Protein AF-A0A7V3SQN1-F1 (afdb_monomer_lite)

Foldseek 3Di:
DDDDDAPPDAAEEEEEDQDPDDDCVQQLLQVVLVVLVGHHHYHYDHDDPVCLLVVLVVVLVVNHQKYFYADPCQLVNVSNFPAVCSPDRFGIWGDDPSTIYTDDQQDHCLSVCVVVLHPSSLRSSQVNSCRSRVDGDDSVVSNVSSVVSVPPD

Structure (mmCIF, N/CA/C/O backbone):
data_AF-A0A7V3SQN1-F1
#
_entry.id   AF-A0A7V3SQN1-F1
#
loop_
_atom_site.group_PDB
_atom_site.id
_atom_site.type_symbol
_atom_site.label_atom_id
_atom_site.label_alt_id
_atom_site.label_comp_id
_atom_site.label_asym_id
_atom_site.label_entity_id
_atom_site.label_seq_id
_atom_site.pdbx_PDB_ins_code
_atom_site.Cartn_x
_atom_site.Cartn_y
_atom_site.Cartn_z
_atom_site.occupancy
_atom_site.B_iso_or_equiv
_atom_site.auth_seq_id
_atom_site.auth_comp_id
_atom_site.auth_asym_id
_atom_site.auth_atom_id
_atom_site.pdbx_PDB_model_num
ATOM 1 N N . MET A 1 1 ? -16.865 -27.302 -20.956 1.00 36.81 1 MET A N 1
ATOM 2 C CA . MET A 1 1 ? -16.339 -26.698 -19.712 1.00 36.81 1 MET A CA 1
ATOM 3 C C . MET A 1 1 ? -15.950 -25.263 -20.030 1.00 36.81 1 MET A C 1
ATOM 5 O O . MET A 1 1 ? -14.967 -25.060 -20.727 1.00 36.81 1 MET A O 1
ATOM 9 N N . ALA A 1 2 ? -16.777 -24.285 -19.655 1.00 32.91 2 ALA A N 1
ATOM 10 C CA . ALA A 1 2 ? -16.475 -22.880 -19.913 1.00 32.91 2 ALA A CA 1
ATOM 11 C C . ALA A 1 2 ? -15.316 -22.444 -19.007 1.00 32.91 2 ALA A C 1
ATOM 13 O O . ALA A 1 2 ? -15.391 -22.610 -17.790 1.00 32.91 2 ALA A O 1
ATOM 14 N N . ALA A 1 3 ? -14.245 -21.922 -19.608 1.00 41.53 3 ALA A N 1
ATOM 15 C CA . ALA A 1 3 ? -13.185 -21.232 -18.891 1.00 41.53 3 ALA A CA 1
ATOM 16 C C . ALA A 1 3 ? -13.830 -20.115 -18.059 1.00 41.53 3 ALA A C 1
ATOM 18 O O . ALA A 1 3 ? -14.493 -19.237 -18.611 1.00 41.53 3 ALA A O 1
ATOM 19 N N . GLY A 1 4 ? -13.715 -20.213 -16.732 1.00 40.47 4 GLY A N 1
ATOM 20 C CA . GLY A 1 4 ? -14.330 -19.268 -15.807 1.00 40.47 4 GLY A CA 1
ATOM 21 C C . GLY A 1 4 ? -13.948 -17.839 -16.179 1.00 40.47 4 GLY A C 1
ATOM 22 O O . GLY A 1 4 ? -12.764 -17.541 -16.352 1.00 40.47 4 GLY A O 1
ATOM 23 N N . LYS A 1 5 ? -14.960 -16.977 -16.336 1.00 44.50 5 LYS A N 1
ATOM 24 C CA . LYS A 1 5 ? -14.776 -15.533 -16.501 1.00 44.50 5 LYS A CA 1
ATOM 25 C C . LYS A 1 5 ? -13.792 -15.059 -15.434 1.00 44.50 5 LYS A C 1
ATOM 27 O O . LYS A 1 5 ? -13.967 -15.370 -14.255 1.00 44.50 5 LYS A O 1
ATOM 32 N N . ARG A 1 6 ? -12.732 -14.366 -15.858 1.00 52.25 6 ARG A N 1
ATOM 33 C CA . ARG A 1 6 ? -11.843 -13.670 -14.922 1.00 52.2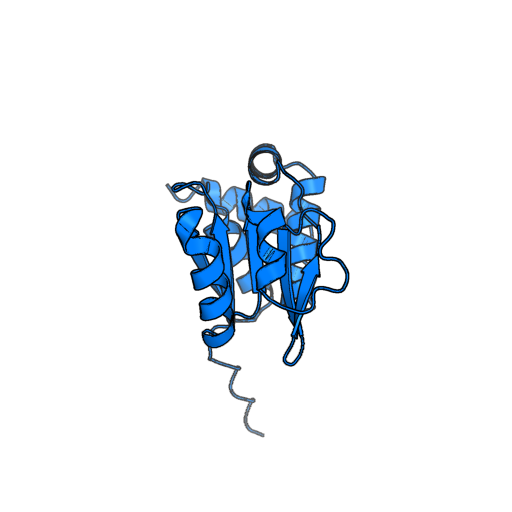5 6 ARG A CA 1
ATOM 34 C C . ARG A 1 6 ? -12.728 -12.738 -14.096 1.00 52.25 6 ARG A C 1
ATOM 36 O O . ARG A 1 6 ? -13.666 -12.164 -14.632 1.00 52.25 6 ARG A O 1
ATOM 43 N N . ASP A 1 7 ? -12.466 -12.640 -12.803 1.00 51.25 7 ASP A N 1
ATOM 44 C CA . ASP A 1 7 ? -13.094 -11.642 -11.941 1.00 51.25 7 ASP A CA 1
ATOM 45 C C . ASP A 1 7 ? -12.697 -10.261 -12.506 1.00 51.25 7 ASP A C 1
ATOM 47 O O . ASP A 1 7 ? -11.562 -9.814 -12.340 1.00 51.25 7 ASP A O 1
ATOM 51 N N . GLU A 1 8 ? -13.560 -9.687 -13.348 1.00 54.53 8 GLU A N 1
ATOM 52 C CA . GLU A 1 8 ? -13.257 -8.539 -14.221 1.00 54.53 8 GLU A CA 1
ATOM 53 C C . GLU A 1 8 ? -13.310 -7.203 -13.473 1.00 54.53 8 GLU A C 1
ATOM 55 O O . GLU A 1 8 ? -12.795 -6.202 -13.969 1.00 54.53 8 GLU A O 1
ATOM 60 N N . THR A 1 9 ? -13.896 -7.176 -12.274 1.00 68.75 9 THR A N 1
ATOM 61 C CA . THR A 1 9 ? -14.000 -5.959 -11.467 1.00 68.75 9 THR A CA 1
ATOM 62 C C . THR A 1 9 ? -12.632 -5.605 -10.875 1.00 68.75 9 THR A C 1
ATOM 64 O O . THR A 1 9 ? -12.085 -6.392 -10.095 1.00 68.75 9 THR A O 1
ATOM 67 N N . PRO A 1 10 ? -12.066 -4.423 -11.190 1.00 77.12 10 PRO A N 1
ATOM 68 C CA . PRO A 1 10 ? -10.812 -3.984 -10.599 1.00 77.12 10 PRO A CA 1
ATOM 69 C C . PRO A 1 10 ? -10.930 -3.880 -9.080 1.00 77.12 10 PRO A C 1
ATOM 71 O O . PRO A 1 10 ? -11.845 -3.250 -8.549 1.00 77.12 10 PRO A O 1
ATOM 74 N N . ARG A 1 11 ? -9.960 -4.460 -8.379 1.00 87.19 11 ARG A N 1
ATOM 75 C CA . ARG A 1 11 ? -9.805 -4.307 -6.931 1.00 87.19 11 ARG A CA 1
ATOM 76 C C . ARG A 1 11 ? -9.145 -2.967 -6.627 1.00 87.19 11 ARG A C 1
ATOM 78 O O . ARG A 1 11 ? -8.156 -2.613 -7.266 1.00 87.19 11 ARG A O 1
ATOM 85 N N . LEU A 1 12 ? -9.661 -2.212 -5.662 1.00 91.06 12 LEU A N 1
ATOM 86 C CA . LEU A 1 12 ? -9.171 -0.857 -5.386 1.00 91.06 12 LEU A CA 1
ATOM 87 C C . LEU A 1 12 ? -8.166 -0.846 -4.229 1.00 91.06 12 LEU A C 1
ATOM 89 O O . LEU A 1 12 ? -8.495 -1.252 -3.112 1.00 91.06 12 LEU A O 1
ATOM 93 N N . ILE A 1 13 ? -6.972 -0.306 -4.479 1.00 93.06 13 ILE A N 1
ATOM 94 C CA . ILE A 1 13 ? -5.999 0.072 -3.449 1.00 93.06 13 ILE A CA 1
ATOM 95 C C . ILE A 1 13 ? -5.885 1.595 -3.415 1.00 93.06 13 ILE A C 1
ATOM 97 O O . ILE A 1 13 ? -5.578 2.234 -4.418 1.00 93.06 13 ILE A O 1
ATOM 101 N N . ILE A 1 14 ? -6.108 2.187 -2.245 1.00 93.25 14 ILE A N 1
ATOM 102 C CA . ILE A 1 14 ? -5.963 3.633 -2.043 1.00 93.25 14 ILE A CA 1
ATOM 103 C C . ILE A 1 14 ? -4.567 3.934 -1.501 1.00 93.25 14 ILE A C 1
ATOM 105 O O . ILE A 1 14 ? -4.147 3.309 -0.532 1.00 93.25 14 ILE A O 1
ATOM 109 N N . ILE A 1 15 ? -3.872 4.931 -2.046 1.00 92.75 15 ILE A N 1
ATOM 110 C CA . ILE A 1 15 ? -2.673 5.496 -1.415 1.00 92.75 15 ILE A CA 1
ATOM 111 C C . ILE A 1 15 ? -3.063 6.798 -0.728 1.00 92.75 15 ILE A C 1
ATOM 113 O O . ILE A 1 15 ? -3.279 7.819 -1.372 1.00 92.75 15 ILE A O 1
ATOM 117 N N . LEU A 1 16 ? -3.170 6.760 0.592 1.00 91.94 16 LEU A N 1
ATOM 118 C CA . LEU A 1 16 ? -3.544 7.900 1.410 1.00 91.94 16 LEU A CA 1
ATOM 119 C C . LEU A 1 16 ? -2.298 8.693 1.810 1.00 91.94 16 LEU A C 1
ATOM 121 O O . LEU A 1 16 ? -1.424 8.183 2.513 1.00 91.94 16 LEU A O 1
ATOM 125 N N . THR A 1 17 ? -2.242 9.959 1.408 1.00 90.19 17 THR A N 1
ATOM 126 C CA . THR A 1 17 ? -1.040 10.788 1.540 1.00 90.19 17 THR A CA 1
ATOM 127 C C . THR A 1 17 ? -1.359 12.222 1.951 1.00 90.19 17 THR A C 1
ATOM 129 O O . THR A 1 17 ? -2.394 12.785 1.589 1.00 90.19 17 THR A O 1
ATOM 132 N N . ASP A 1 18 ? -0.451 12.837 2.707 1.00 86.81 18 ASP A N 1
ATOM 133 C CA . ASP A 1 18 ? -0.451 14.266 3.021 1.00 86.81 18 ASP A CA 1
ATOM 134 C C . ASP A 1 18 ? 0.461 15.090 2.099 1.00 86.81 18 ASP A C 1
ATOM 136 O O . ASP A 1 18 ? 0.593 16.301 2.290 1.00 86.81 18 ASP A O 1
ATOM 140 N N . LYS A 1 19 ? 1.060 14.455 1.086 1.00 84.94 19 LYS A N 1
ATOM 141 C CA . LYS A 1 19 ? 1.840 15.095 0.022 1.00 84.94 19 LYS A CA 1
ATOM 142 C C . LYS A 1 19 ? 1.051 15.045 -1.287 1.00 84.94 19 LYS A C 1
ATOM 144 O O . LYS A 1 19 ? 0.504 14.003 -1.632 1.00 84.94 19 LYS A O 1
ATOM 149 N N . LYS A 1 20 ? 0.985 16.171 -2.007 1.00 80.50 20 LYS A N 1
ATOM 150 C CA . LYS A 1 20 ? 0.320 16.242 -3.324 1.00 80.50 20 LYS A CA 1
ATOM 151 C C . LYS A 1 20 ? 1.052 15.422 -4.383 1.00 80.50 20 LYS A C 1
ATOM 153 O O . LYS A 1 20 ? 0.411 14.822 -5.231 1.00 80.50 20 LYS A O 1
ATOM 158 N N . ASP A 1 21 ? 2.378 15.411 -4.308 1.00 81.75 21 ASP A N 1
ATOM 159 C CA . ASP A 1 21 ? 3.230 14.584 -5.148 1.00 81.75 21 ASP A CA 1
ATOM 160 C C . ASP A 1 21 ? 3.719 13.386 -4.330 1.00 81.75 21 ASP A C 1
ATOM 162 O O . ASP A 1 21 ? 4.415 13.542 -3.320 1.00 81.75 21 ASP A O 1
ATOM 166 N N . ILE A 1 22 ? 3.314 12.192 -4.751 1.00 79.94 22 ILE A N 1
ATOM 167 C CA . ILE A 1 22 ? 3.789 10.928 -4.203 1.00 79.94 22 ILE A CA 1
ATOM 168 C C . ILE A 1 22 ? 4.633 10.217 -5.250 1.00 79.94 22 ILE A C 1
ATOM 170 O O . ILE A 1 22 ? 4.178 9.270 -5.877 1.00 79.94 22 ILE A O 1
ATOM 174 N N . TRP A 1 23 ? 5.859 10.707 -5.450 1.00 80.12 23 TRP A N 1
ATOM 175 C CA . TRP A 1 23 ? 6.903 10.118 -6.300 1.00 80.12 23 TRP A CA 1
ATOM 176 C C . TRP A 1 23 ? 6.602 8.679 -6.750 1.00 80.12 23 TRP A C 1
ATOM 178 O O . TRP A 1 23 ? 6.766 7.779 -5.936 1.00 80.12 23 TRP A O 1
ATOM 188 N N . LYS A 1 24 ? 6.129 8.488 -7.993 1.00 86.00 24 LYS A N 1
ATOM 189 C CA . LYS A 1 24 ? 5.910 7.229 -8.757 1.00 86.00 24 LYS A CA 1
ATOM 190 C C . LYS A 1 24 ? 5.393 5.974 -8.004 1.00 86.00 24 LYS A C 1
ATOM 192 O O . LYS A 1 24 ? 5.385 4.888 -8.582 1.00 86.00 24 LYS A O 1
ATOM 197 N N . ILE A 1 25 ? 4.991 6.061 -6.737 1.00 88.31 25 ILE A N 1
ATOM 198 C CA . ILE A 1 25 ? 4.724 4.907 -5.869 1.00 88.31 25 ILE A CA 1
ATOM 199 C C . ILE A 1 25 ? 3.397 4.250 -6.233 1.00 88.31 25 ILE A C 1
ATOM 201 O O . ILE A 1 25 ? 3.278 3.031 -6.158 1.00 88.31 25 ILE A O 1
ATOM 205 N N . ASP A 1 26 ? 2.443 5.049 -6.701 1.00 90.19 26 ASP A N 1
ATOM 206 C CA . ASP A 1 26 ? 1.230 4.611 -7.381 1.00 90.19 26 ASP A CA 1
ATOM 207 C C . ASP A 1 26 ? 1.553 3.702 -8.569 1.00 90.19 26 ASP A C 1
ATOM 209 O O . ASP A 1 26 ? 1.123 2.549 -8.581 1.00 90.19 26 ASP A O 1
ATOM 213 N N . LYS A 1 27 ? 2.410 4.158 -9.489 1.00 91.19 27 LYS A N 1
ATOM 214 C CA . LYS A 1 27 ? 2.823 3.391 -10.672 1.00 91.19 27 LYS A CA 1
ATOM 215 C C . LYS A 1 27 ? 3.583 2.118 -10.299 1.00 91.19 27 LYS A C 1
ATOM 217 O O . LYS A 1 27 ? 3.362 1.064 -10.893 1.00 91.19 27 LYS A O 1
ATOM 222 N N . ILE A 1 28 ? 4.473 2.193 -9.304 1.00 91.88 28 ILE A N 1
ATOM 223 C CA . ILE A 1 28 ? 5.232 1.032 -8.815 1.00 91.88 28 ILE A CA 1
ATOM 224 C C . ILE A 1 28 ? 4.282 -0.017 -8.229 1.00 91.88 28 ILE A C 1
ATOM 226 O O . ILE A 1 28 ? 4.399 -1.201 -8.554 1.00 91.88 28 ILE A O 1
ATOM 230 N N . LEU A 1 29 ? 3.346 0.402 -7.374 1.00 92.31 29 LEU A N 1
ATOM 231 C CA . LEU A 1 29 ? 2.373 -0.494 -6.757 1.00 92.31 29 LEU A CA 1
ATOM 232 C C . LEU A 1 29 ? 1.418 -1.085 -7.791 1.00 92.31 29 LEU A C 1
ATOM 234 O O . LEU A 1 29 ? 1.177 -2.287 -7.754 1.00 92.31 29 LEU A O 1
ATOM 238 N N . GLU A 1 30 ? 0.930 -0.287 -8.735 1.00 91.69 30 GLU A N 1
ATOM 239 C CA . GLU A 1 30 ? 0.055 -0.747 -9.813 1.00 91.69 30 GLU A CA 1
ATOM 240 C C . GLU A 1 30 ? 0.750 -1.804 -10.679 1.00 91.69 30 GLU A C 1
ATOM 242 O O . GLU A 1 30 ? 0.243 -2.916 -10.846 1.00 91.69 30 GLU A O 1
ATOM 247 N N . ALA A 1 31 ? 1.967 -1.519 -11.148 1.00 91.75 31 ALA A N 1
ATOM 248 C CA . ALA A 1 31 ? 2.752 -2.463 -11.935 1.00 91.75 31 ALA A CA 1
ATOM 249 C C . ALA A 1 31 ? 3.080 -3.746 -11.149 1.00 91.75 31 ALA A C 1
ATOM 251 O O . ALA A 1 31 ? 3.044 -4.846 -11.708 1.00 91.75 31 ALA A O 1
ATOM 252 N N . ALA A 1 32 ? 3.370 -3.636 -9.849 1.00 92.88 32 ALA A N 1
ATOM 253 C CA . ALA A 1 32 ? 3.581 -4.792 -8.984 1.00 92.88 32 ALA A CA 1
ATOM 254 C C . ALA A 1 32 ? 2.298 -5.623 -8.823 1.00 92.88 32 ALA A C 1
ATOM 256 O O . ALA A 1 32 ? 2.322 -6.841 -9.001 1.00 92.88 32 ALA A O 1
ATOM 257 N N . LEU A 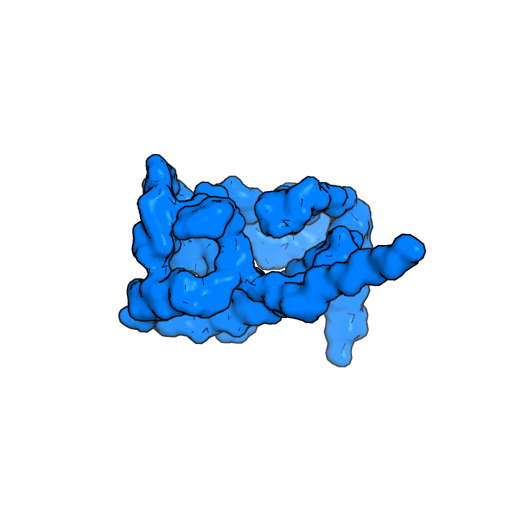1 33 ? 1.163 -4.984 -8.552 1.00 92.19 33 LEU A N 1
ATOM 258 C CA . LEU A 1 33 ? -0.127 -5.653 -8.406 1.00 92.19 33 LEU A CA 1
ATOM 259 C C . LEU A 1 33 ? -0.545 -6.369 -9.694 1.00 92.19 33 LEU A C 1
ATOM 261 O O . LEU A 1 33 ? -0.958 -7.529 -9.632 1.00 92.19 33 LEU A O 1
ATOM 265 N N . ASN A 1 34 ? -0.334 -5.752 -10.856 1.00 88.88 34 ASN A N 1
ATOM 266 C CA . ASN A 1 34 ? -0.664 -6.344 -12.153 1.00 88.88 34 ASN A CA 1
ATOM 267 C C . ASN A 1 34 ? 0.151 -7.617 -12.448 1.00 88.88 34 ASN A C 1
ATOM 269 O O . ASN A 1 34 ? -0.364 -8.556 -13.060 1.00 88.88 34 ASN A O 1
ATOM 273 N N . LYS A 1 35 ? 1.378 -7.744 -11.916 1.00 90.44 35 LYS A N 1
ATOM 274 C CA . LYS A 1 35 ? 2.152 -9.001 -12.001 1.00 90.44 35 LYS A CA 1
ATOM 275 C C . LYS A 1 35 ? 1.548 -10.157 -11.205 1.00 90.44 35 LYS A C 1
ATOM 277 O O . LYS A 1 35 ? 1.939 -11.304 -11.410 1.00 90.44 35 LYS A O 1
ATOM 282 N N . THR A 1 36 ? 0.597 -9.900 -10.307 1.00 88.06 36 THR A N 1
ATOM 283 C CA . THR A 1 36 ? -0.069 -10.968 -9.548 1.00 88.06 36 THR A CA 1
ATOM 284 C C . THR A 1 36 ? -1.153 -11.690 -10.351 1.00 88.06 36 THR A C 1
ATOM 286 O O . THR A 1 36 ? -1.659 -12.712 -9.882 1.00 88.06 36 THR A O 1
ATOM 289 N N . GLY A 1 37 ? -1.477 -11.215 -11.562 1.00 84.56 37 GLY A N 1
ATOM 290 C CA . GLY A 1 37 ? -2.523 -11.772 -12.428 1.00 84.56 37 GLY A CA 1
ATOM 291 C C . GLY A 1 37 ? -3.945 -11.369 -12.024 1.00 84.56 37 GLY A C 1
ATOM 292 O O . GLY A 1 37 ? -4.906 -11.946 -12.524 1.00 84.56 37 GLY A O 1
ATOM 293 N N . LYS A 1 38 ? -4.074 -10.409 -11.105 1.00 82.94 38 LYS A N 1
ATOM 294 C CA . LYS A 1 38 ? -5.330 -9.782 -10.683 1.00 82.94 38 LYS A CA 1
ATOM 295 C C . LYS A 1 38 ? -5.345 -8.337 -11.178 1.00 82.94 38 LYS A C 1
ATOM 297 O O . LYS A 1 38 ? -4.287 -7.719 -11.261 1.00 82.94 38 LYS A O 1
ATOM 302 N N . ILE A 1 39 ? -6.532 -7.814 -11.469 1.00 84.38 39 ILE A N 1
ATOM 303 C CA . ILE A 1 39 ? -6.711 -6.430 -11.910 1.00 84.38 39 ILE A CA 1
ATOM 304 C C . ILE A 1 39 ? -6.852 -5.553 -10.670 1.00 84.38 39 ILE A C 1
ATOM 306 O O . ILE A 1 39 ? -7.749 -5.772 -9.852 1.00 84.38 39 ILE A O 1
ATOM 310 N N . PHE A 1 40 ? -5.965 -4.573 -10.530 1.00 88.94 40 PHE A N 1
ATOM 311 C CA . PHE A 1 40 ? -6.026 -3.593 -9.456 1.00 88.94 40 PHE A CA 1
ATOM 312 C C . PHE A 1 40 ? -6.015 -2.179 -10.020 1.00 88.94 40 PHE A C 1
ATOM 314 O O . PHE A 1 40 ? -5.245 -1.881 -10.926 1.00 88.94 40 PHE A O 1
ATOM 321 N N . ALA A 1 41 ? -6.831 -1.310 -9.433 1.00 90.50 41 ALA A N 1
ATOM 322 C CA . ALA A 1 41 ? -6.701 0.130 -9.577 1.00 90.50 41 ALA A CA 1
ATOM 323 C C . ALA A 1 41 ? -5.969 0.673 -8.345 1.00 90.50 41 ALA A C 1
ATOM 325 O O . ALA A 1 41 ? -6.350 0.371 -7.209 1.00 90.50 41 ALA A O 1
ATOM 326 N N . VAL A 1 42 ? -4.927 1.472 -8.564 1.00 92.56 42 VAL A N 1
ATOM 327 C CA . VAL A 1 42 ? -4.194 2.150 -7.491 1.00 92.56 42 VAL A CA 1
ATOM 328 C C . VAL A 1 42 ? -4.492 3.636 -7.574 1.00 92.56 42 VAL A C 1
ATOM 330 O O . VAL A 1 42 ? -4.130 4.288 -8.547 1.00 92.56 42 VAL A O 1
ATOM 333 N N . LEU A 1 43 ? -5.172 4.174 -6.562 1.00 92.19 43 LEU A N 1
ATOM 334 C CA . LEU A 1 43 ? -5.611 5.566 -6.564 1.00 92.19 43 LEU A CA 1
ATOM 335 C C . LEU A 1 43 ? -4.909 6.362 -5.460 1.00 92.19 43 LEU A C 1
ATOM 337 O O . LEU A 1 43 ? -5.192 6.144 -4.275 1.00 92.19 43 LEU A O 1
ATOM 341 N N . PRO A 1 44 ? -4.022 7.304 -5.812 1.00 92.00 44 PRO A N 1
ATOM 342 C CA . PRO A 1 44 ? -3.466 8.226 -4.842 1.00 92.00 44 PRO A CA 1
ATOM 343 C C . PRO A 1 44 ? -4.482 9.292 -4.440 1.00 92.00 44 PRO A C 1
ATOM 345 O O . PRO A 1 44 ? -5.093 9.952 -5.277 1.00 92.00 44 PRO A O 1
ATOM 348 N N . ILE A 1 45 ? -4.658 9.473 -3.134 1.00 91.81 45 ILE A N 1
ATOM 349 C CA . ILE A 1 45 ? -5.588 10.435 -2.554 1.00 91.81 45 ILE A CA 1
ATOM 350 C C . ILE A 1 45 ? -4.820 11.345 -1.606 1.00 91.81 45 ILE A C 1
ATOM 352 O O . ILE A 1 45 ? -4.459 10.973 -0.484 1.00 91.81 45 ILE A O 1
ATOM 356 N N . TYR A 1 46 ? -4.617 12.575 -2.072 1.00 91.00 46 TYR A N 1
ATOM 357 C CA . TYR A 1 46 ? -4.230 13.684 -1.220 1.00 91.00 46 TYR A CA 1
ATOM 358 C C . TYR A 1 46 ? -5.460 14.214 -0.490 1.00 91.00 46 TYR A C 1
ATOM 360 O O . TYR A 1 46 ? -6.446 14.616 -1.110 1.00 91.00 46 TYR A O 1
ATOM 368 N N . ILE A 1 47 ? -5.386 14.268 0.834 1.00 88.50 47 ILE A N 1
ATOM 369 C CA . ILE A 1 47 ? -6.444 14.847 1.656 1.00 88.50 47 ILE A CA 1
ATOM 370 C C . ILE A 1 47 ? -5.854 15.788 2.695 1.00 88.50 47 ILE A C 1
ATOM 372 O O . ILE A 1 47 ? -4.754 15.554 3.194 1.00 88.50 47 ILE A O 1
ATOM 376 N N . LYS A 1 48 ? -6.571 16.862 3.040 1.00 88.31 48 LYS A N 1
ATOM 377 C CA . LYS A 1 48 ? -6.206 17.717 4.179 1.00 88.31 48 LYS A CA 1
ATOM 378 C C . LYS A 1 48 ? -6.572 17.030 5.495 1.00 88.31 48 LYS A C 1
ATOM 380 O O . LYS A 1 48 ? -7.569 16.314 5.575 1.00 88.31 48 LYS A O 1
ATOM 385 N N . LYS A 1 49 ? -5.793 17.297 6.549 1.00 86.19 49 LYS A N 1
ATOM 386 C CA . LYS A 1 49 ? -5.951 16.645 7.861 1.00 86.19 49 LYS A CA 1
ATOM 387 C C . LYS A 1 49 ? -7.365 16.800 8.430 1.00 86.19 49 LYS A C 1
ATOM 389 O O . LYS A 1 49 ? -7.885 15.839 8.978 1.00 86.19 49 LYS A O 1
ATOM 394 N N . GLU A 1 50 ? -8.007 17.955 8.265 1.00 89.44 50 GLU A N 1
ATOM 395 C CA . GLU A 1 50 ? -9.368 18.197 8.775 1.00 89.44 50 GLU A CA 1
ATOM 396 C C . GLU A 1 50 ? -10.434 17.244 8.196 1.00 89.44 50 GLU A C 1
ATOM 398 O O . GLU A 1 50 ? -11.407 16.924 8.875 1.00 89.44 50 GLU A O 1
ATOM 403 N N . TYR A 1 51 ? -10.227 16.711 6.985 1.00 90.69 51 TYR A N 1
ATOM 404 C CA . TYR A 1 51 ? -11.185 15.822 6.320 1.00 90.69 51 TYR A CA 1
ATOM 405 C C . TYR A 1 51 ? -10.862 14.335 6.490 1.00 90.69 51 TYR A C 1
ATOM 407 O O . TYR A 1 51 ? -11.671 13.496 6.089 1.00 90.69 51 TYR A O 1
ATOM 415 N N . ILE A 1 52 ? -9.723 13.981 7.105 1.00 88.94 52 ILE A N 1
ATOM 416 C CA . ILE A 1 52 ? -9.250 12.591 7.150 1.00 88.94 52 ILE A CA 1
ATOM 417 C C . ILE A 1 52 ? -10.279 11.653 7.780 1.00 88.94 52 ILE A C 1
ATOM 419 O O . ILE A 1 52 ? -10.589 10.601 7.232 1.00 88.94 52 ILE A O 1
ATOM 423 N N . LYS A 1 53 ? -10.885 12.065 8.895 1.00 87.12 53 LYS A N 1
ATOM 424 C CA . LYS A 1 53 ? -11.866 11.256 9.623 1.00 87.12 53 LYS A CA 1
ATOM 425 C C . LYS A 1 53 ? -13.103 10.957 8.774 1.00 87.12 53 LYS A C 1
ATOM 427 O O . LYS A 1 53 ? -13.594 9.831 8.787 1.00 87.12 53 LYS A O 1
ATOM 432 N N . ASN A 1 54 ? -13.603 11.951 8.041 1.00 89.00 54 ASN A N 1
ATOM 433 C CA . ASN A 1 54 ? -14.780 11.791 7.186 1.00 89.00 54 ASN A CA 1
ATOM 434 C C . ASN A 1 54 ? -14.458 10.929 5.967 1.00 89.00 54 ASN A C 1
ATOM 436 O O . ASN A 1 54 ? -15.230 10.037 5.626 1.00 89.00 54 ASN A O 1
ATOM 440 N N . PHE A 1 55 ? -13.283 11.126 5.376 1.00 90.12 55 PHE A N 1
ATOM 441 C CA . PHE A 1 55 ? -12.807 10.294 4.283 1.00 90.12 55 PHE A CA 1
ATOM 442 C C . PHE A 1 55 ? -12.634 8.835 4.693 1.00 90.12 55 PHE A C 1
ATOM 444 O O . PHE A 1 55 ? -13.126 7.956 4.001 1.00 90.12 55 PHE A O 1
ATOM 451 N N . LEU A 1 56 ? -12.012 8.559 5.839 1.00 86.88 56 LEU A N 1
ATOM 452 C CA . LEU A 1 56 ? -11.834 7.193 6.328 1.00 86.88 56 LEU A CA 1
ATOM 453 C C . LEU A 1 56 ? -13.175 6.490 6.591 1.00 86.88 56 LEU A C 1
ATOM 455 O O . LEU A 1 56 ? -13.300 5.296 6.332 1.00 86.88 56 LEU A O 1
ATOM 459 N N . LYS A 1 57 ? -14.199 7.225 7.043 1.00 83.75 57 LYS A N 1
ATOM 460 C CA . LYS A 1 57 ? -15.571 6.703 7.141 1.00 83.75 57 LYS A CA 1
ATOM 461 C C . LYS A 1 57 ? -16.169 6.408 5.764 1.00 83.75 57 LYS A C 1
ATOM 463 O O . LYS A 1 57 ? -16.748 5.341 5.586 1.00 83.75 57 LYS A O 1
ATOM 468 N N . ALA A 1 58 ? -16.010 7.317 4.802 1.00 84.38 58 ALA A N 1
ATOM 469 C CA . ALA A 1 58 ? -16.505 7.141 3.438 1.00 84.38 58 ALA A CA 1
ATOM 470 C C . ALA A 1 58 ? -15.787 6.000 2.699 1.00 84.38 58 ALA A C 1
ATOM 472 O O . ALA A 1 58 ? -16.430 5.225 2.002 1.00 84.38 58 ALA A O 1
ATOM 473 N N . ALA A 1 59 ? -14.482 5.822 2.912 1.00 82.88 59 ALA A N 1
ATOM 474 C CA . ALA A 1 59 ? -13.683 4.758 2.309 1.00 82.88 59 ALA A CA 1
ATOM 475 C C . ALA A 1 59 ? -14.217 3.356 2.651 1.00 82.88 59 ALA A C 1
ATOM 477 O O . ALA A 1 59 ? -14.115 2.448 1.830 1.00 82.88 59 ALA A O 1
ATOM 478 N N . ARG A 1 60 ? -14.868 3.190 3.815 1.00 77.75 60 ARG A N 1
ATOM 479 C CA . ARG A 1 60 ? -15.559 1.940 4.182 1.00 77.75 60 ARG A CA 1
ATOM 480 C C . ARG A 1 60 ? -16.739 1.618 3.265 1.00 77.75 60 ARG A C 1
ATOM 482 O O . ARG A 1 60 ? -17.079 0.451 3.130 1.00 77.75 60 ARG A O 1
ATOM 489 N N . LEU A 1 61 ? -17.361 2.634 2.668 1.00 80.56 61 LEU A N 1
ATOM 490 C CA . LEU A 1 61 ? -18.488 2.487 1.743 1.00 80.56 61 LEU A CA 1
ATOM 491 C C . LEU A 1 61 ? -18.024 2.193 0.313 1.00 80.56 61 LEU A C 1
ATOM 493 O O . LEU A 1 61 ? -18.758 1.580 -0.450 1.00 80.56 61 LEU A O 1
ATOM 497 N N . VAL A 1 62 ? -16.803 2.607 -0.037 1.00 76.75 62 VAL A N 1
ATOM 498 C CA . VAL A 1 62 ? -16.213 2.415 -1.374 1.00 76.75 62 VAL A CA 1
ATOM 499 C C . VAL A 1 62 ? -15.602 1.009 -1.533 1.00 76.75 62 VAL A C 1
ATOM 501 O O . VAL A 1 62 ? -15.121 0.666 -2.604 1.00 76.75 62 VAL A O 1
ATOM 504 N N . PHE A 1 63 ? -15.642 0.170 -0.485 1.00 71.62 63 PHE A N 1
ATOM 505 C CA . PHE A 1 63 ? -15.146 -1.216 -0.486 1.00 71.62 63 PHE A CA 1
ATOM 506 C C . PHE A 1 63 ? -13.728 -1.373 -1.059 1.00 71.62 63 PHE A C 1
ATOM 508 O O . PHE A 1 63 ? -13.433 -2.340 -1.756 1.00 71.62 63 PHE A O 1
ATOM 515 N N . ALA A 1 64 ? -12.818 -0.446 -0.741 1.00 83.25 64 ALA A N 1
ATOM 516 C CA . ALA A 1 64 ? -11.417 -0.620 -1.113 1.00 83.25 64 ALA A CA 1
ATOM 517 C C . ALA A 1 64 ? -10.860 -1.904 -0.475 1.00 83.25 64 ALA A C 1
ATOM 519 O O . ALA A 1 64 ? -11.042 -2.134 0.726 1.00 83.25 64 ALA A O 1
ATOM 520 N N . ASP A 1 65 ? -10.155 -2.715 -1.262 1.00 88.12 65 ASP A N 1
ATOM 521 C CA . ASP A 1 65 ? -9.515 -3.956 -0.813 1.00 88.12 65 ASP A CA 1
ATOM 522 C C . ASP A 1 65 ? -8.336 -3.695 0.125 1.00 88.12 65 ASP A C 1
ATOM 524 O O . ASP A 1 65 ? -7.948 -4.549 0.930 1.00 88.12 65 ASP A O 1
ATOM 528 N N . GLY A 1 66 ? -7.761 -2.501 0.036 1.00 90.31 66 GLY A N 1
ATOM 529 C CA . GLY A 1 66 ? -6.670 -2.090 0.889 1.00 90.31 66 GLY A CA 1
ATOM 530 C C . GLY A 1 66 ? -6.347 -0.612 0.778 1.00 90.31 66 GLY A C 1
ATOM 531 O O . GLY A 1 66 ? -6.849 0.114 -0.082 1.00 90.31 66 GLY A O 1
ATOM 532 N N . MET A 1 67 ? -5.489 -0.168 1.686 1.00 92.56 67 MET A N 1
ATOM 533 C CA . MET A 1 67 ? -4.972 1.190 1.700 1.00 92.56 67 MET A CA 1
ATOM 534 C C . MET A 1 67 ? -3.499 1.167 2.081 1.00 92.56 67 MET A C 1
ATOM 536 O O . MET A 1 67 ? -3.116 0.475 3.021 1.00 92.56 67 MET A O 1
ATOM 540 N N . PHE A 1 68 ? -2.683 1.931 1.373 1.00 92.25 68 PHE A N 1
ATOM 541 C CA . PHE A 1 68 ? -1.333 2.273 1.782 1.00 92.25 68 PHE A CA 1
ATOM 542 C C . PHE A 1 68 ? -1.358 3.677 2.384 1.00 92.25 68 PHE A C 1
ATOM 544 O O . PHE A 1 68 ? -1.812 4.618 1.737 1.00 92.25 68 PHE A O 1
ATOM 551 N N . VAL A 1 69 ? -0.941 3.827 3.636 1.00 90.50 69 VAL A N 1
ATOM 552 C CA . VAL A 1 69 ? -1.046 5.073 4.398 1.00 90.50 69 VAL A CA 1
ATOM 553 C C . VAL A 1 69 ? 0.340 5.651 4.617 1.00 90.50 69 VAL A C 1
ATOM 555 O O . VAL A 1 69 ? 1.214 5.022 5.208 1.00 90.50 69 VAL A O 1
ATOM 558 N N . MET A 1 70 ? 0.530 6.886 4.171 1.00 88.50 70 MET A N 1
ATOM 559 C CA . MET A 1 70 ? 1.817 7.568 4.197 1.00 88.50 70 MET A CA 1
ATOM 560 C C . MET A 1 70 ? 1.814 8.760 5.156 1.00 88.50 70 MET A C 1
ATOM 562 O O . MET A 1 70 ? 0.770 9.272 5.572 1.00 88.50 70 MET A O 1
ATOM 566 N N . GLY A 1 71 ? 3.023 9.201 5.510 1.00 84.62 71 GLY A N 1
ATOM 567 C CA . GLY A 1 71 ? 3.241 10.436 6.256 1.00 84.62 71 GLY A CA 1
ATOM 568 C C . GLY A 1 71 ? 2.543 10.441 7.614 1.00 84.62 71 GLY A C 1
ATOM 569 O O . GLY A 1 71 ? 2.566 9.447 8.352 1.00 84.62 71 GLY A O 1
ATOM 570 N N . LYS A 1 72 ? 1.921 11.576 7.946 1.00 84.75 72 LYS A N 1
ATOM 571 C CA . LYS A 1 72 ? 1.281 11.804 9.251 1.00 84.75 72 LYS A CA 1
ATOM 572 C C . LYS A 1 72 ? -0.038 11.052 9.455 1.00 84.75 72 LYS A C 1
ATOM 574 O O . LYS A 1 72 ? -0.548 11.031 10.570 1.00 84.75 72 LYS A O 1
ATOM 579 N N . TYR A 1 73 ? -0.599 10.428 8.415 1.00 86.44 73 TYR A N 1
ATOM 580 C CA . TYR A 1 73 ? -1.904 9.756 8.508 1.00 86.44 73 TYR A CA 1
ATOM 581 C C . TYR A 1 73 ? -1.851 8.352 9.095 1.00 86.44 73 TYR A C 1
ATOM 583 O O . TYR A 1 73 ? -2.891 7.795 9.440 1.00 86.44 73 TYR A O 1
ATOM 591 N N . ARG A 1 74 ? -0.654 7.812 9.320 1.00 82.75 74 ARG A N 1
ATOM 592 C CA . ARG A 1 74 ? -0.452 6.471 9.884 1.00 82.75 74 ARG A CA 1
ATOM 593 C C . ARG A 1 74 ? -0.967 6.295 11.315 1.00 82.75 74 ARG A C 1
ATOM 595 O O . ARG A 1 74 ? -1.176 5.171 11.757 1.00 82.75 74 ARG A O 1
ATOM 602 N N . GLY A 1 75 ? -1.197 7.393 12.039 1.00 78.88 75 GLY A N 1
ATOM 603 C CA . GLY A 1 75 ? -1.888 7.384 13.338 1.00 78.88 75 GLY A CA 1
ATOM 604 C C . GLY A 1 75 ? -3.407 7.591 13.247 1.00 78.88 75 GLY A C 1
ATOM 605 O O . GLY A 1 75 ? -4.132 7.316 14.199 1.00 78.88 75 GLY A O 1
ATOM 606 N N . GLU A 1 76 ? -3.912 8.062 12.107 1.00 80.44 76 GLU A N 1
ATOM 607 C CA . GLU A 1 76 ? -5.328 8.414 11.922 1.00 80.44 76 GLU A CA 1
ATOM 608 C C . GLU A 1 76 ? -6.165 7.214 11.445 1.00 80.44 76 GLU A C 1
ATOM 610 O O . GLU A 1 76 ? -7.390 7.209 11.545 1.00 80.44 76 GLU A O 1
ATOM 615 N N . VAL A 1 77 ? -5.513 6.142 10.986 1.00 78.31 77 VAL A N 1
ATOM 616 C CA . VAL A 1 77 ? -6.153 4.915 10.470 1.00 78.31 77 VAL A CA 1
ATOM 617 C C . VAL A 1 77 ? -6.979 4.164 11.518 1.00 78.31 77 VAL A C 1
ATOM 619 O O . VAL A 1 77 ? -7.814 3.334 11.163 1.00 78.31 77 VAL A O 1
ATOM 622 N N . LYS A 1 78 ? -6.831 4.504 12.805 1.00 74.12 78 LYS A N 1
ATOM 623 C CA . LYS A 1 78 ? -7.689 4.019 13.899 1.00 74.12 78 LYS A CA 1
ATOM 624 C C . LYS A 1 78 ? -9.186 4.251 13.656 1.00 74.12 78 LYS A C 1
ATOM 626 O O . LYS A 1 78 ? -10.012 3.561 14.239 1.00 74.12 78 LYS A O 1
ATOM 631 N N . TYR A 1 79 ? -9.555 5.198 12.788 1.00 70.50 79 TYR A N 1
ATOM 632 C CA . TYR A 1 79 ? -10.956 5.477 12.458 1.00 70.50 79 TYR A CA 1
ATOM 633 C C . TYR A 1 79 ? -11.567 4.538 11.397 1.00 70.50 79 TYR A C 1
ATOM 635 O O . TYR A 1 79 ? -12.777 4.601 11.170 1.00 70.50 79 TYR A O 1
ATOM 643 N N . LEU A 1 80 ? -10.777 3.677 10.739 1.00 70.81 80 LEU A N 1
ATOM 644 C CA . LEU A 1 80 ? -11.251 2.799 9.656 1.00 70.81 80 LEU A CA 1
ATOM 645 C C . LEU A 1 80 ? -11.959 1.522 10.149 1.00 70.81 80 LEU A C 1
ATOM 647 O O . LEU A 1 80 ? -12.900 1.078 9.494 1.00 70.81 80 LEU A O 1
ATOM 651 N N . ALA A 1 81 ? -11.569 0.929 11.282 1.00 55.03 81 ALA A N 1
ATOM 652 C CA . ALA A 1 81 ? -12.208 -0.278 11.832 1.00 55.03 81 ALA A CA 1
ATOM 653 C C . ALA A 1 81 ? -11.771 -0.562 13.280 1.00 55.03 81 ALA A C 1
ATOM 655 O O . ALA A 1 81 ? -10.898 0.130 13.794 1.00 55.03 81 ALA A O 1
ATOM 656 N N . ASP A 1 82 ? -12.343 -1.608 13.898 1.00 54.94 82 ASP A N 1
ATOM 657 C CA . ASP A 1 82 ? -11.807 -2.318 15.077 1.00 54.94 82 ASP A CA 1
ATOM 658 C C . ASP A 1 82 ? -10.390 -2.838 14.785 1.00 54.94 82 ASP A C 1
ATOM 660 O O . ASP A 1 82 ? -10.144 -4.031 14.569 1.00 54.94 82 ASP A O 1
ATOM 664 N N . VAL A 1 83 ? -9.425 -1.930 14.715 1.00 57.19 83 VAL A N 1
ATOM 665 C CA . VAL A 1 83 ? -8.029 -2.297 14.595 1.00 57.19 83 VAL A CA 1
ATOM 666 C C . VAL A 1 83 ? -7.596 -2.694 15.997 1.00 57.19 83 VAL A C 1
ATOM 668 O O . VAL A 1 83 ? -7.297 -1.836 16.821 1.00 57.19 83 VAL A O 1
ATOM 671 N N . LYS A 1 84 ? -7.550 -4.006 16.272 1.00 51.16 84 LYS A N 1
ATOM 672 C CA . LYS A 1 84 ? -7.062 -4.585 17.545 1.00 51.16 84 LYS A CA 1
ATOM 673 C C . LYS A 1 84 ? -5.684 -4.055 17.992 1.00 51.16 84 LYS A C 1
ATOM 675 O O . LYS A 1 84 ? -5.287 -4.284 19.127 1.00 51.16 84 LYS A O 1
ATOM 680 N N . HIS A 1 85 ? -4.970 -3.353 17.110 1.00 52.75 85 HIS A N 1
ATOM 681 C CA . HIS A 1 85 ? -3.652 -2.767 17.328 1.00 52.75 85 HIS A CA 1
ATOM 682 C C . HIS A 1 85 ? -3.588 -1.312 16.829 1.00 52.75 85 HIS A C 1
ATOM 684 O O . HIS A 1 85 ? -2.716 -0.960 16.040 1.00 52.75 85 HIS A O 1
ATOM 690 N N . ALA A 1 86 ? -4.524 -0.462 17.265 1.00 52.50 86 ALA A N 1
ATOM 691 C CA . ALA A 1 86 ? -4.547 0.969 16.932 1.00 52.50 86 ALA A CA 1
ATOM 692 C C . ALA A 1 86 ? -3.322 1.767 17.443 1.00 52.50 86 ALA A C 1
ATOM 694 O O . ALA A 1 86 ? -3.190 2.945 17.118 1.00 52.50 86 ALA A O 1
ATOM 695 N N . ASP A 1 87 ? -2.419 1.137 18.199 1.00 55.34 87 ASP A N 1
ATOM 696 C CA . ASP A 1 87 ? -1.353 1.825 18.932 1.00 55.34 87 ASP A CA 1
ATOM 697 C C . ASP A 1 87 ? -0.021 2.004 18.197 1.00 55.34 87 ASP A C 1
ATOM 699 O O . ASP A 1 87 ? 0.910 2.564 18.773 1.00 55.34 87 ASP A O 1
ATOM 703 N N . LYS A 1 88 ? 0.145 1.575 16.940 1.00 59.91 88 LYS A N 1
ATOM 704 C CA . LYS A 1 88 ? 1.450 1.718 16.262 1.00 59.91 88 LYS A CA 1
ATOM 705 C C . LYS A 1 88 ? 1.294 2.022 14.778 1.00 59.91 88 LYS A C 1
ATOM 707 O O . LYS A 1 88 ? 0.767 1.191 14.058 1.00 59.91 88 LYS A O 1
ATOM 712 N N . LYS A 1 89 ? 1.773 3.208 14.362 1.00 75.81 89 LYS A N 1
ATOM 713 C CA . LYS A 1 89 ? 2.064 3.679 12.986 1.00 75.81 89 LYS A CA 1
ATOM 714 C C . LYS A 1 89 ? 1.616 2.704 11.876 1.00 75.81 89 LYS A C 1
ATOM 716 O O . LYS A 1 89 ? 2.446 2.017 11.304 1.00 75.81 89 LYS A O 1
ATOM 721 N N . ILE A 1 90 ? 0.324 2.633 11.559 1.00 85.19 90 ILE A N 1
ATOM 722 C CA . ILE A 1 90 ? -0.189 1.712 10.531 1.00 85.19 90 ILE A CA 1
ATOM 723 C C . ILE A 1 90 ? 0.064 2.333 9.163 1.00 85.19 90 ILE A C 1
ATOM 725 O O . ILE A 1 90 ? -0.452 3.413 8.887 1.00 85.19 90 ILE A O 1
ATOM 729 N N . ASP A 1 91 ? 0.811 1.654 8.299 1.00 88.19 91 ASP A N 1
ATOM 730 C CA . ASP A 1 91 ? 1.062 2.098 6.921 1.00 88.19 91 ASP A CA 1
ATOM 731 C C . ASP A 1 91 ? 0.371 1.227 5.869 1.00 88.19 91 ASP A C 1
ATOM 733 O O . ASP A 1 91 ? 0.296 1.610 4.708 1.00 88.19 91 ASP A O 1
ATOM 737 N N . THR A 1 92 ? -0.185 0.081 6.261 1.00 90.62 92 THR A N 1
ATOM 738 C CA . THR A 1 92 ? -0.817 -0.855 5.332 1.00 90.62 92 THR A CA 1
ATOM 739 C C . THR A 1 92 ? -2.122 -1.367 5.920 1.00 90.62 92 THR A C 1
ATOM 741 O O . THR A 1 92 ? -2.160 -1.891 7.027 1.00 90.62 92 THR A O 1
ATOM 744 N N . VAL A 1 93 ? -3.216 -1.242 5.178 1.00 90.25 93 VAL A N 1
ATOM 745 C CA . VAL A 1 93 ? -4.550 -1.705 5.565 1.00 90.25 93 VAL A CA 1
ATOM 746 C C . VAL A 1 93 ? -5.048 -2.714 4.542 1.00 90.25 93 VAL A C 1
ATOM 748 O O . VAL A 1 93 ? -4.870 -2.526 3.339 1.00 90.25 93 VAL A O 1
ATOM 751 N N . VAL A 1 94 ? -5.693 -3.776 5.017 1.00 89.81 94 VAL A N 1
ATOM 752 C CA . VAL A 1 94 ? -6.233 -4.862 4.191 1.00 89.81 94 VAL A CA 1
ATOM 753 C C . VAL A 1 94 ? -7.671 -5.149 4.601 1.00 89.81 94 VAL A C 1
ATOM 755 O O . VAL A 1 94 ? -7.945 -5.327 5.791 1.00 89.81 94 VAL A O 1
ATOM 758 N N . LEU A 1 95 ? -8.582 -5.246 3.637 1.00 87.94 95 LEU A N 1
ATOM 759 C CA . LEU A 1 95 ? -9.926 -5.766 3.859 1.00 87.94 95 LEU A CA 1
ATOM 760 C C . LEU A 1 95 ? -9.881 -7.301 3.895 1.00 87.94 95 LEU A C 1
ATOM 762 O O . LEU A 1 95 ? -9.477 -7.947 2.929 1.00 87.94 95 LEU A O 1
ATOM 766 N N . LYS A 1 96 ? -10.295 -7.901 5.014 1.00 84.81 96 LYS A N 1
ATOM 767 C CA . LYS A 1 96 ? -10.464 -9.355 5.153 1.00 84.81 96 LYS A CA 1
ATOM 768 C C . LYS A 1 96 ? -11.899 -9.650 5.569 1.00 84.81 96 LYS A C 1
ATOM 770 O O . LYS A 1 96 ? -12.341 -9.288 6.662 1.00 84.81 96 LYS A O 1
ATOM 775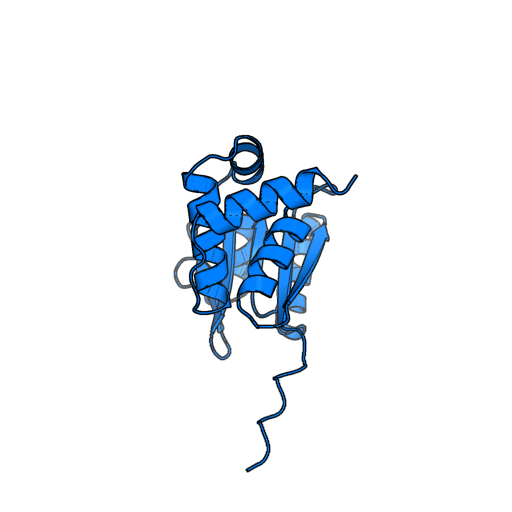 N N . GLY A 1 97 ? -12.652 -10.288 4.675 1.00 84.50 97 GLY A N 1
ATOM 776 C CA . GLY A 1 97 ? -14.096 -10.434 4.840 1.00 84.50 97 GLY A CA 1
ATOM 777 C C . GLY A 1 97 ? -14.766 -9.059 4.905 1.00 84.50 97 GLY A C 1
ATOM 778 O O . GLY A 1 97 ? -14.689 -8.290 3.956 1.00 84.50 97 GLY A O 1
ATOM 779 N N . LYS A 1 98 ? -15.394 -8.734 6.040 1.00 82.94 98 LYS A N 1
ATOM 780 C CA . LYS A 1 98 ? -16.087 -7.449 6.266 1.00 82.94 98 LYS A CA 1
ATOM 781 C C . LYS A 1 98 ? -15.316 -6.477 7.172 1.00 82.94 98 LYS A C 1
ATOM 783 O O . LYS A 1 98 ? -15.886 -5.488 7.628 1.00 82.94 98 LYS A O 1
ATOM 788 N N . LYS A 1 99 ? -14.055 -6.779 7.509 1.00 83.94 99 LYS A N 1
ATOM 789 C CA . LYS A 1 99 ? -13.264 -6.010 8.484 1.00 83.94 99 LYS A CA 1
ATOM 790 C C . LYS A 1 99 ? -11.929 -5.563 7.897 1.00 83.94 99 LYS A C 1
ATOM 792 O O . LYS A 1 99 ? -11.271 -6.320 7.188 1.00 83.94 99 LYS A O 1
ATOM 797 N N . TYR A 1 100 ? -11.522 -4.339 8.226 1.00 87.25 100 TYR A N 1
ATOM 798 C CA . TYR A 1 100 ? -10.196 -3.827 7.890 1.00 87.25 100 TYR A CA 1
ATOM 799 C C . TYR A 1 100 ? -9.178 -4.198 8.968 1.00 87.25 100 TYR A C 1
ATOM 801 O O . TYR A 1 100 ? -9.452 -4.091 10.162 1.00 87.25 100 TYR A O 1
ATOM 809 N N . HIS A 1 101 ? -7.989 -4.597 8.527 1.00 85.81 101 HIS A N 1
ATOM 810 C CA . HIS A 1 101 ? -6.852 -4.950 9.369 1.00 85.81 101 HIS A CA 1
ATOM 811 C C . HIS A 1 101 ? -5.668 -4.047 9.034 1.00 85.81 101 HIS A C 1
ATOM 813 O O . HIS A 1 101 ? -5.291 -3.951 7.868 1.00 85.81 101 HIS A O 1
ATOM 819 N N . GLY A 1 102 ? -5.098 -3.398 10.050 1.00 86.81 102 GLY A N 1
ATOM 820 C CA . GLY A 1 102 ? -3.904 -2.565 9.924 1.00 86.81 102 GLY A CA 1
ATOM 821 C C . GLY A 1 102 ? -2.616 -3.345 10.188 1.00 86.81 102 GLY A C 1
ATOM 822 O O . GLY A 1 102 ? -2.577 -4.205 11.067 1.00 86.81 102 GLY A O 1
ATOM 823 N N . TYR A 1 103 ? -1.572 -3.011 9.437 1.00 86.88 103 TYR A N 1
ATOM 824 C CA . TYR A 1 103 ? -0.223 -3.556 9.494 1.00 86.88 103 TYR A CA 1
ATOM 825 C C . TYR A 1 103 ? 0.797 -2.412 9.412 1.00 86.88 103 TYR A C 1
ATOM 827 O O . TYR A 1 103 ? 0.535 -1.367 8.811 1.00 86.88 103 TYR A O 1
ATOM 835 N N . PHE A 1 104 ? 1.965 -2.634 10.007 1.00 87.44 104 PHE A N 1
ATOM 836 C CA . PHE A 1 104 ? 3.147 -1.798 9.826 1.00 87.44 104 PHE A CA 1
ATOM 837 C C . PHE A 1 104 ? 4.172 -2.590 9.018 1.00 87.44 104 PHE A C 1
ATOM 839 O O . PHE A 1 104 ? 4.645 -3.626 9.485 1.00 87.44 104 PHE A O 1
ATOM 846 N N . VAL A 1 105 ? 4.454 -2.141 7.797 1.00 85.75 105 VAL A N 1
ATOM 847 C CA . VAL A 1 105 ? 5.258 -2.882 6.817 1.00 85.75 105 VAL A CA 1
ATOM 848 C C . VAL A 1 105 ? 6.446 -2.064 6.318 1.00 85.75 105 VAL A C 1
ATOM 850 O O . VAL A 1 105 ? 7.541 -2.598 6.177 1.00 85.75 105 VAL A O 1
ATOM 853 N N . ALA A 1 106 ? 6.239 -0.783 6.030 1.00 76.00 106 ALA A N 1
ATOM 854 C CA . ALA A 1 106 ? 7.126 0.025 5.206 1.00 76.00 106 ALA A CA 1
ATOM 855 C C . ALA A 1 106 ? 7.947 1.066 5.975 1.00 76.00 106 ALA A C 1
ATOM 857 O O . ALA A 1 106 ? 9.046 1.414 5.544 1.00 76.00 106 ALA A O 1
ATOM 858 N N . GLY A 1 107 ? 7.451 1.566 7.108 1.00 77.56 107 GLY A N 1
ATOM 859 C CA . GLY A 1 107 ? 8.166 2.605 7.853 1.00 77.56 107 GLY A CA 1
ATOM 860 C C . GLY A 1 107 ? 7.991 4.012 7.273 1.00 77.56 107 GLY A C 1
ATOM 861 O O . GLY A 1 107 ? 7.167 4.251 6.395 1.00 77.56 107 GLY A O 1
ATOM 862 N N . GLU A 1 108 ? 8.676 5.000 7.863 1.00 74.88 108 GLU A N 1
ATOM 863 C CA . GLU A 1 108 ? 8.492 6.436 7.552 1.00 74.88 108 GLU A CA 1
ATOM 864 C C . GLU A 1 108 ? 9.169 6.891 6.260 1.00 74.88 108 GLU A C 1
ATOM 866 O O . GLU A 1 108 ? 8.655 7.803 5.617 1.00 74.88 108 GLU A O 1
ATOM 871 N N . ASP A 1 109 ? 10.204 6.171 5.832 1.00 82.06 109 ASP A N 1
ATOM 872 C CA . ASP A 1 109 ? 11.113 6.600 4.765 1.00 82.06 109 ASP A CA 1
ATOM 873 C C . ASP A 1 109 ? 11.005 5.720 3.515 1.00 82.06 109 ASP A C 1
ATOM 875 O O . ASP A 1 109 ? 11.970 5.558 2.768 1.00 82.06 109 ASP A O 1
ATOM 879 N N . LEU A 1 110 ? 9.850 5.076 3.292 1.00 85.62 110 LEU A N 1
ATOM 880 C CA . LEU A 1 110 ? 9.703 4.118 2.192 1.00 85.62 110 LEU A CA 1
ATOM 881 C C . LEU A 1 110 ? 10.043 4.752 0.838 1.00 85.62 110 LEU A C 1
ATOM 883 O O . LEU A 1 110 ? 10.692 4.113 0.020 1.00 85.62 110 LEU A O 1
ATOM 887 N N . VAL A 1 111 ? 9.614 5.989 0.581 1.00 85.00 111 VAL A N 1
ATOM 888 C CA . VAL A 1 111 ? 9.843 6.650 -0.715 1.00 85.00 111 VAL A CA 1
ATOM 889 C C . VAL A 1 111 ? 11.329 6.898 -0.940 1.00 85.00 111 VAL A C 1
ATOM 891 O O . VAL A 1 111 ? 11.858 6.597 -2.007 1.00 85.00 111 VAL A O 1
ATOM 894 N N . GLU A 1 112 ? 12.011 7.430 0.066 1.00 86.75 112 GLU A N 1
ATOM 895 C CA . GLU A 1 112 ? 13.441 7.704 0.049 1.00 86.75 112 GLU A CA 1
ATOM 896 C C . GLU A 1 112 ? 14.237 6.402 -0.121 1.00 86.75 112 GLU A C 1
ATOM 898 O O . GLU A 1 112 ? 15.122 6.329 -0.974 1.00 86.75 112 GLU A O 1
ATOM 903 N N . LYS A 1 113 ? 13.848 5.342 0.596 1.00 88.38 113 LYS A N 1
ATOM 904 C CA . LYS A 1 113 ? 14.436 4.003 0.471 1.00 88.38 113 LYS A CA 1
ATOM 905 C C . LYS A 1 113 ? 14.145 3.340 -0.883 1.00 88.38 113 LYS A C 1
ATOM 907 O O . LYS A 1 113 ? 14.990 2.628 -1.417 1.00 88.38 113 LYS A O 1
ATOM 912 N N . LEU A 1 114 ? 12.979 3.576 -1.488 1.00 87.06 114 LEU A N 1
ATOM 913 C CA . LEU A 1 114 ? 12.678 3.080 -2.837 1.00 87.06 114 LEU A CA 1
ATOM 914 C C . LEU A 1 114 ? 13.534 3.776 -3.898 1.00 87.06 114 LEU A C 1
ATOM 916 O O . LEU A 1 114 ? 14.011 3.107 -4.814 1.00 87.06 114 LEU A O 1
ATOM 920 N N . LYS A 1 115 ? 13.782 5.085 -3.756 1.00 86.19 115 LYS A N 1
ATOM 921 C CA . LYS A 1 115 ? 14.686 5.840 -4.642 1.00 86.19 115 LYS A CA 1
ATOM 922 C C . LYS A 1 115 ? 16.117 5.308 -4.590 1.00 86.19 115 LYS A C 1
ATOM 924 O O . LYS A 1 115 ? 16.766 5.213 -5.626 1.00 86.19 115 LYS A O 1
ATOM 929 N N . SER A 1 116 ? 16.599 4.929 -3.406 1.00 86.94 116 SER A N 1
ATOM 930 C CA . SER A 1 116 ? 17.918 4.304 -3.246 1.00 86.94 116 SER A CA 1
ATOM 931 C C . SER A 1 116 ? 17.934 2.803 -3.555 1.00 86.94 116 SER A C 1
ATOM 933 O O . SER A 1 116 ? 18.986 2.176 -3.444 1.00 86.94 116 SER A O 1
ATOM 935 N N . LYS A 1 117 ? 16.794 2.222 -3.965 1.00 87.25 117 LYS A N 1
ATOM 936 C CA . LYS A 1 117 ? 16.625 0.785 -4.252 1.00 87.25 117 LYS A CA 1
ATOM 937 C C . LYS A 1 117 ? 17.031 -0.092 -3.062 1.00 87.25 117 LYS A C 1
ATOM 939 O O . LYS A 1 117 ? 17.536 -1.203 -3.228 1.00 87.25 117 LYS A O 1
ATOM 944 N N . ASP A 1 118 ? 16.783 0.414 -1.859 1.00 91.81 118 ASP A N 1
ATOM 945 C CA . ASP A 1 118 ? 17.096 -0.249 -0.606 1.00 91.81 118 ASP A CA 1
ATOM 946 C C . ASP A 1 118 ? 16.334 -1.577 -0.471 1.00 91.81 118 ASP A C 1
ATOM 948 O O . ASP A 1 118 ? 15.134 -1.683 -0.756 1.00 91.81 118 ASP A O 1
ATOM 952 N N . LYS A 1 119 ? 17.039 -2.613 -0.011 1.00 91.69 119 LYS A N 1
ATOM 953 C CA . LYS A 1 119 ? 16.496 -3.970 0.094 1.00 91.69 119 LYS A CA 1
ATOM 954 C C . LYS A 1 119 ? 15.286 -4.047 1.031 1.00 91.69 119 LYS A C 1
ATOM 956 O O . LYS A 1 119 ? 14.365 -4.813 0.743 1.00 91.69 119 LYS A O 1
ATOM 961 N N . GLU A 1 120 ? 15.262 -3.282 2.120 1.00 90.62 120 GLU A N 1
ATOM 962 C CA . GLU A 1 120 ? 14.136 -3.246 3.057 1.00 90.62 120 GLU A CA 1
ATOM 963 C C . GLU A 1 120 ? 12.892 -2.658 2.395 1.00 90.62 120 GLU A C 1
ATOM 965 O O . GLU A 1 120 ? 11.804 -3.208 2.552 1.00 90.62 120 GLU A O 1
ATOM 970 N N . ALA A 1 121 ? 13.040 -1.607 1.585 1.00 89.69 121 ALA 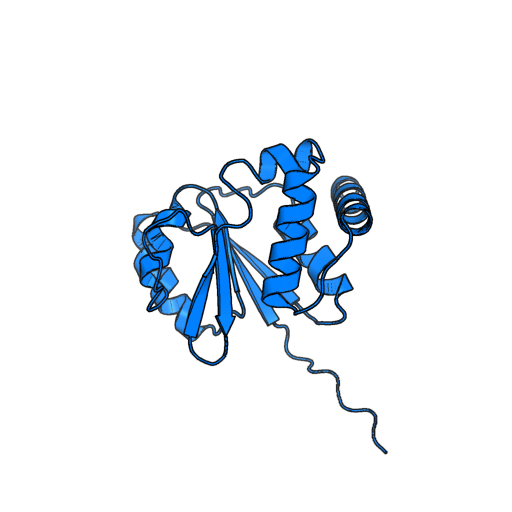A N 1
ATOM 971 C CA . ALA A 1 121 ? 11.921 -1.028 0.846 1.00 89.69 121 ALA A CA 1
ATOM 972 C C . ALA A 1 121 ? 11.352 -1.986 -0.209 1.00 89.69 121 ALA A C 1
ATOM 974 O O . ALA A 1 121 ? 10.132 -2.117 -0.339 1.00 89.69 121 ALA A O 1
ATOM 975 N N . LEU A 1 122 ? 12.214 -2.717 -0.925 1.00 93.44 122 LEU A N 1
ATOM 976 C CA . LEU A 1 122 ? 11.767 -3.757 -1.859 1.00 93.44 122 LEU A CA 1
ATOM 977 C C . LEU A 1 122 ? 10.998 -4.871 -1.131 1.00 93.44 122 LEU A C 1
ATOM 979 O O . LEU A 1 122 ? 9.985 -5.365 -1.633 1.00 93.44 122 LEU A O 1
ATOM 983 N N . LEU A 1 123 ? 11.465 -5.272 0.055 1.00 93.56 123 LEU A N 1
ATOM 984 C CA . LEU A 1 123 ? 10.787 -6.263 0.892 1.00 93.56 123 LEU A CA 1
ATOM 985 C C . LEU A 1 123 ? 9.453 -5.743 1.437 1.00 93.56 123 LEU A C 1
ATOM 987 O O . LEU A 1 123 ? 8.480 -6.495 1.431 1.00 93.56 123 LEU A O 1
ATOM 991 N N . ALA A 1 124 ? 9.384 -4.474 1.838 1.00 91.69 124 ALA A N 1
ATOM 992 C CA . ALA A 1 124 ? 8.155 -3.845 2.300 1.00 91.69 124 ALA A CA 1
ATOM 993 C C . ALA A 1 124 ? 7.078 -3.854 1.208 1.00 91.69 124 ALA A C 1
ATOM 995 O O . ALA A 1 124 ? 5.969 -4.331 1.441 1.00 91.69 124 ALA A O 1
ATOM 996 N N . ILE A 1 125 ? 7.420 -3.431 -0.015 1.00 92.94 125 ILE A N 1
ATOM 997 C CA . ILE A 1 125 ? 6.496 -3.511 -1.155 1.00 92.94 125 ILE A CA 1
ATOM 998 C C . ILE A 1 125 ? 6.067 -4.961 -1.401 1.00 92.94 125 ILE A C 1
ATOM 1000 O O . ILE A 1 125 ? 4.876 -5.228 -1.539 1.00 92.94 125 ILE A O 1
ATOM 1004 N N . SER A 1 126 ? 7.004 -5.915 -1.404 1.00 94.00 126 SER A N 1
ATOM 1005 C CA . SER A 1 126 ? 6.691 -7.343 -1.568 1.00 94.00 126 SER A CA 1
ATOM 1006 C C . SER A 1 126 ? 5.662 -7.837 -0.546 1.00 94.00 126 SER A C 1
ATOM 1008 O O . SER A 1 126 ? 4.728 -8.560 -0.907 1.00 94.00 126 SER A O 1
ATOM 1010 N N . GLU A 1 127 ? 5.802 -7.429 0.716 1.00 94.38 127 GLU A N 1
ATOM 1011 C CA . GLU A 1 127 ? 4.885 -7.822 1.781 1.00 94.38 127 GLU A CA 1
ATOM 1012 C C . GLU A 1 127 ? 3.522 -7.124 1.654 1.00 94.38 127 GLU A C 1
ATOM 1014 O O . GLU A 1 127 ? 2.504 -7.799 1.797 1.00 94.38 127 GLU A O 1
ATOM 1019 N N . CYS A 1 128 ? 3.460 -5.841 1.272 1.00 92.81 128 CYS A N 1
ATOM 1020 C CA . CYS A 1 128 ? 2.194 -5.166 0.948 1.00 92.81 128 CYS A CA 1
ATOM 1021 C C . CYS A 1 128 ? 1.425 -5.908 -0.158 1.00 92.81 128 CYS A C 1
ATOM 1023 O O . CYS A 1 128 ? 0.244 -6.230 -0.004 1.00 92.81 128 CYS A O 1
ATOM 1025 N N . ILE A 1 129 ? 2.109 -6.267 -1.251 1.00 93.38 129 ILE A N 1
ATOM 1026 C CA . ILE A 1 129 ? 1.511 -7.032 -2.354 1.00 93.38 129 ILE A CA 1
ATOM 1027 C C . ILE A 1 129 ? 1.013 -8.393 -1.862 1.00 93.38 129 ILE A C 1
ATOM 1029 O O . ILE A 1 129 ? -0.112 -8.793 -2.174 1.00 93.38 129 ILE A O 1
ATOM 1033 N N . LYS A 1 130 ? 1.801 -9.102 -1.052 1.00 93.62 130 LYS A N 1
ATOM 1034 C CA . LYS A 1 130 ? 1.385 -10.381 -0.468 1.00 93.62 130 LYS A CA 1
ATOM 1035 C C . LYS A 1 130 ? 0.147 -10.229 0.412 1.00 93.62 130 LYS A C 1
ATOM 1037 O O . LYS A 1 130 ? -0.754 -11.060 0.316 1.00 93.62 130 LYS A O 1
ATOM 1042 N N . LEU A 1 131 ? 0.073 -9.177 1.220 1.00 91.69 131 LEU A N 1
ATOM 1043 C CA . LEU A 1 131 ? -1.062 -8.906 2.096 1.00 91.69 131 LEU A CA 1
ATOM 1044 C C . LEU A 1 131 ? -2.367 -8.676 1.316 1.00 91.69 131 LEU A C 1
ATOM 1046 O O . LEU A 1 131 ? -3.398 -9.225 1.704 1.00 91.69 131 LEU A O 1
ATOM 1050 N N . TRP A 1 132 ? -2.335 -7.935 0.204 1.00 92.00 132 TRP A N 1
ATOM 1051 C CA . TRP A 1 132 ? -3.535 -7.655 -0.604 1.00 92.00 132 TRP A CA 1
ATOM 1052 C C . TRP A 1 132 ? -3.910 -8.773 -1.582 1.00 92.00 132 TRP A C 1
ATOM 1054 O O . TRP A 1 132 ? -5.085 -8.947 -1.935 1.00 92.00 132 TRP A O 1
ATOM 1064 N N . THR A 1 133 ? -2.922 -9.529 -2.063 1.00 90.81 133 THR A N 1
ATOM 1065 C CA . THR A 1 133 ? -3.124 -10.469 -3.176 1.00 90.81 133 THR A CA 1
ATOM 1066 C C . THR A 1 133 ? -3.031 -11.938 -2.778 1.00 90.81 133 THR A C 1
ATOM 1068 O O . THR A 1 133 ? -3.579 -12.777 -3.500 1.00 90.81 133 THR A O 1
ATOM 1071 N N . GLY A 1 134 ? -2.367 -12.252 -1.661 1.00 90.94 134 GLY A N 1
ATOM 1072 C CA . GLY A 1 134 ? -1.951 -13.601 -1.272 1.00 90.94 134 GLY A CA 1
ATOM 1073 C C . GLY A 1 134 ? -0.696 -14.103 -2.001 1.00 90.94 134 GLY A C 1
ATOM 1074 O O . GLY A 1 134 ? -0.238 -15.208 -1.724 1.00 90.94 134 GLY A O 1
ATOM 1075 N N . ARG A 1 135 ? -0.126 -13.320 -2.930 1.00 91.44 135 ARG A N 1
ATOM 1076 C CA . ARG A 1 135 ? 1.042 -13.690 -3.744 1.00 91.44 135 ARG A CA 1
ATOM 1077 C C . ARG A 1 135 ? 2.232 -12.796 -3.424 1.00 91.44 135 ARG A C 1
ATOM 1079 O O . ARG A 1 135 ? 2.105 -11.578 -3.385 1.00 91.44 135 ARG A O 1
ATOM 1086 N N . LYS A 1 136 ? 3.401 -13.405 -3.232 1.00 91.88 136 LYS A N 1
ATOM 1087 C CA . LYS A 1 136 ? 4.647 -12.684 -2.959 1.00 91.88 136 LYS A CA 1
ATOM 1088 C C . LYS A 1 136 ? 5.432 -12.466 -4.249 1.00 91.88 136 LYS A C 1
ATOM 1090 O O . LYS A 1 136 ? 5.633 -13.407 -5.011 1.00 91.88 136 LYS A O 1
ATOM 1095 N N . LEU A 1 137 ? 5.910 -11.243 -4.466 1.00 93.00 137 LEU A N 1
ATOM 1096 C CA . LEU A 1 137 ? 6.848 -10.932 -5.548 1.00 93.00 137 LEU A CA 1
ATOM 1097 C C . LEU A 1 137 ? 8.287 -10.954 -5.038 1.00 93.00 137 LEU A C 1
ATOM 1099 O O . LEU A 1 137 ? 8.558 -10.547 -3.908 1.00 93.00 137 LEU A O 1
ATOM 1103 N N . SER A 1 138 ? 9.228 -11.393 -5.871 1.00 95.06 138 SER A N 1
ATOM 1104 C CA . SER A 1 138 ? 10.650 -11.305 -5.529 1.00 95.06 138 SER A CA 1
ATOM 1105 C C . SER A 1 138 ? 11.135 -9.852 -5.539 1.00 95.06 138 SER A C 1
ATOM 1107 O O . SER A 1 138 ? 10.654 -9.032 -6.324 1.00 95.06 138 SER A O 1
ATOM 1109 N N . THR A 1 139 ? 12.133 -9.536 -4.712 1.00 94.38 139 THR A N 1
ATOM 1110 C CA . THR A 1 139 ? 12.764 -8.203 -4.681 1.00 94.38 139 THR A CA 1
ATOM 1111 C C . THR A 1 139 ? 13.351 -7.824 -6.040 1.00 94.38 139 THR A C 1
ATOM 1113 O O . THR A 1 139 ? 13.164 -6.698 -6.485 1.00 94.38 139 THR A O 1
ATOM 1116 N N . ALA A 1 140 ? 13.941 -8.783 -6.761 1.00 94.81 140 ALA A N 1
ATOM 1117 C CA . ALA A 1 140 ? 14.418 -8.587 -8.131 1.00 94.81 140 ALA A CA 1
ATOM 1118 C C . ALA A 1 140 ? 13.291 -8.184 -9.104 1.00 94.81 140 ALA A C 1
ATOM 1120 O O . ALA A 1 140 ? 13.496 -7.368 -10.000 1.00 94.81 140 ALA A O 1
ATOM 1121 N N . SER A 1 141 ? 12.080 -8.727 -8.930 1.00 94.38 141 SER A N 1
ATOM 1122 C CA . SER A 1 141 ? 10.928 -8.353 -9.763 1.00 94.38 141 SER A CA 1
ATOM 1123 C C . SER A 1 141 ? 10.457 -6.929 -9.492 1.00 94.38 141 SER A C 1
ATOM 1125 O O . SER A 1 141 ? 10.054 -6.248 -10.435 1.00 94.38 141 SER A O 1
ATOM 1127 N N . ILE A 1 142 ? 10.500 -6.504 -8.227 1.00 93.88 142 ILE A N 1
ATOM 112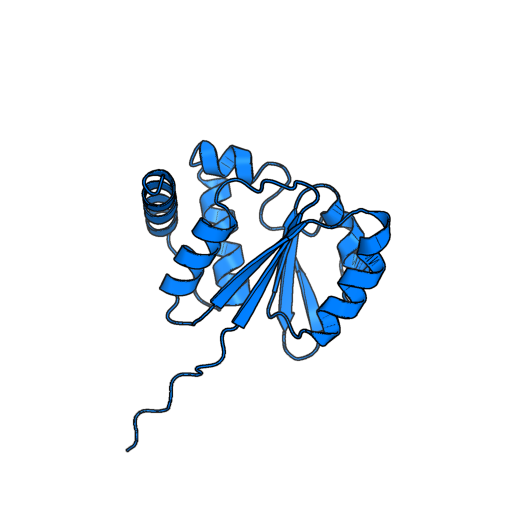8 C CA . ILE A 1 142 ? 10.131 -5.152 -7.788 1.00 93.88 142 ILE A CA 1
ATOM 1129 C C . ILE A 1 142 ? 11.181 -4.146 -8.255 1.00 93.88 142 ILE A C 1
ATOM 1131 O O . ILE A 1 142 ? 10.824 -3.112 -8.805 1.00 93.88 142 ILE A O 1
ATOM 1135 N N . GLN A 1 143 ? 12.466 -4.478 -8.143 1.00 94.81 143 GLN A N 1
ATOM 1136 C CA . GLN A 1 143 ? 13.545 -3.633 -8.646 1.00 94.81 143 GLN A CA 1
ATOM 1137 C C . GLN A 1 143 ? 13.396 -3.348 -10.149 1.00 94.81 143 GLN A C 1
ATOM 1139 O O . GLN A 1 143 ? 13.432 -2.189 -10.555 1.00 94.81 143 GLN A O 1
ATOM 1144 N N . LYS A 1 144 ? 13.114 -4.375 -10.965 1.00 94.75 144 LYS A N 1
ATOM 1145 C CA . LYS A 1 144 ? 12.834 -4.195 -12.402 1.00 94.75 144 LYS A CA 1
ATOM 1146 C C . LYS A 1 144 ? 11.627 -3.288 -12.671 1.00 94.75 144 LYS A C 1
ATOM 1148 O O . LYS A 1 144 ? 11.605 -2.589 -13.677 1.00 94.75 144 LYS A O 1
ATOM 1153 N N . ILE A 1 145 ? 10.609 -3.320 -11.804 1.00 93.62 145 ILE A N 1
ATOM 1154 C CA . ILE A 1 145 ? 9.443 -2.429 -11.915 1.00 93.62 145 ILE A CA 1
ATOM 1155 C C . ILE A 1 145 ? 9.851 -0.982 -11.645 1.00 93.62 145 ILE A C 1
ATOM 1157 O O . ILE A 1 145 ? 9.471 -0.106 -12.414 1.00 93.62 145 ILE A O 1
ATOM 1161 N N . ILE A 1 146 ? 10.639 -0.735 -10.596 1.00 90.88 146 ILE A N 1
ATOM 1162 C CA . ILE A 1 146 ? 11.129 0.609 -10.260 1.00 90.88 146 ILE A CA 1
ATOM 1163 C C . ILE A 1 146 ? 11.946 1.176 -11.426 1.00 90.88 146 ILE A C 1
ATOM 1165 O O . ILE A 1 146 ? 11.685 2.287 -11.875 1.00 90.88 146 ILE A O 1
ATOM 1169 N N . GLU A 1 147 ? 12.865 0.384 -11.980 1.00 91.50 147 GLU A N 1
ATOM 1170 C CA . GLU A 1 147 ? 13.678 0.777 -13.139 1.00 91.50 147 GLU A CA 1
ATOM 1171 C C . GLU A 1 147 ? 12.838 1.074 -14.390 1.00 91.50 147 GLU A C 1
ATOM 1173 O O . GLU A 1 147 ? 13.194 1.953 -15.174 1.00 91.50 147 GLU A O 1
ATOM 1178 N N . GLY A 1 148 ? 11.732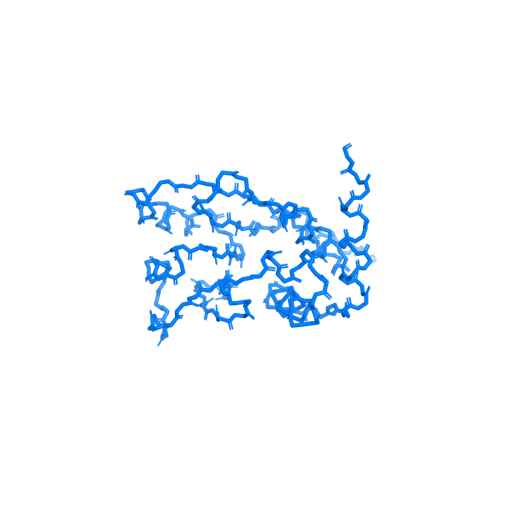 0.352 -14.591 1.00 90.25 148 GLY A N 1
ATOM 1179 C CA . GLY A 1 148 ? 10.773 0.635 -15.660 1.00 90.25 148 GLY A CA 1
ATOM 1180 C C . GLY A 1 148 ? 10.027 1.946 -15.420 1.00 90.25 148 GLY A C 1
ATOM 1181 O O . GLY A 1 148 ? 10.027 2.820 -16.282 1.00 90.25 148 GLY A O 1
ATOM 1182 N N . ALA A 1 149 ? 9.481 2.125 -14.215 1.00 86.88 149 ALA A N 1
ATOM 1183 C CA . ALA A 1 149 ? 8.757 3.332 -13.835 1.00 86.88 149 ALA A CA 1
ATOM 1184 C C . ALA A 1 149 ? 9.632 4.590 -13.940 1.00 86.88 149 ALA A C 1
ATOM 1186 O O . ALA A 1 149 ? 9.120 5.654 -14.271 1.00 86.88 149 ALA A O 1
ATOM 1187 N N . GLU A 1 150 ? 10.942 4.500 -13.684 1.00 83.50 150 GLU A N 1
ATOM 1188 C CA . GLU A 1 150 ? 11.892 5.610 -13.838 1.00 83.50 150 GLU A CA 1
ATOM 1189 C C . GLU A 1 150 ? 12.045 6.082 -15.294 1.00 83.50 150 GLU A C 1
ATOM 1191 O O . GLU A 1 150 ? 12.216 7.285 -15.507 1.00 83.50 150 GLU A O 1
ATOM 1196 N N . LYS A 1 151 ? 11.939 5.171 -16.272 1.00 81.44 151 LYS A N 1
ATOM 1197 C CA . LYS A 1 151 ? 12.148 5.441 -17.706 1.00 81.44 151 LYS A CA 1
ATOM 1198 C C . LYS A 1 151 ? 10.949 6.086 -18.401 1.00 81.44 151 LYS A C 1
ATOM 1200 O O . LYS A 1 151 ? 11.158 6.808 -19.370 1.00 81.44 151 LYS A O 1
ATOM 1205 N N . ASP A 1 152 ? 9.741 5.888 -17.880 1.00 67.00 152 ASP A N 1
ATOM 1206 C CA . ASP A 1 152 ? 8.546 6.603 -18.331 1.00 67.00 152 ASP A CA 1
ATOM 1207 C C . ASP A 1 152 ? 8.618 8.055 -17.811 1.00 67.00 152 ASP A C 1
ATOM 1209 O O . ASP A 1 152 ? 8.311 8.338 -16.639 1.00 67.00 152 ASP A O 1
ATOM 1213 N N . LYS A 1 153 ? 9.147 8.953 -18.651 1.00 53.59 153 LYS A N 1
ATOM 1214 C CA . LYS A 1 153 ? 9.181 10.410 -18.450 1.00 53.59 153 LYS A CA 1
ATOM 1215 C C . LYS A 1 153 ? 7.963 11.066 -19.078 1.00 53.59 153 LYS A C 1
ATOM 1217 O O . LYS A 1 153 ? 7.645 10.705 -20.229 1.00 53.59 153 LYS A O 1
#

pLDDT: mean 83.09, std 13.27, range [32.91, 95.06]

Secondary structure (DSSP, 8-state):
-PPPPP--SPEEEEEEESSS--TTHHHHHHHHHHTTTS-EEEEEEE--GGGHHHHHHHHTTTT-SEEEE-GGGGGGGGGSS--TTTTS---EEEEETTEEEEE--S-TTHHHHHHTT-HHHHHHHHHHHHHHHS-PPPHHHHHHHHHHHHH--

Sequence (153 aa):
MAAGKRDETPRLIIILTDKKDIWKIDKILEAALNKTGKIFAVLPIYIKKEYIKNFLKAARLVFADGMFVMGKYRGEVKYLADVKHADKKIDTVVLKGKKYHGYFVAGEDLVEKLKSKDKEALLAISECIKLWTGRKLSTASIQKIIEGAEKDK

Radius of gyration: 15.35 Å; chains: 1; bounding box: 36×45×39 Å